Protein AF-A0A2V4EDR3-F1 (afdb_monomer)

Structure (mmCIF, N/CA/C/O backbone):
data_AF-A0A2V4EDR3-F1
#
_entry.id   AF-A0A2V4EDR3-F1
#
loop_
_atom_site.group_PDB
_atom_site.id
_atom_site.type_symbol
_atom_site.label_atom_id
_atom_site.label_alt_id
_atom_site.label_comp_id
_atom_site.label_asym_id
_atom_site.label_entity_id
_atom_site.label_seq_id
_atom_site.pdbx_PDB_ins_code
_atom_site.Cartn_x
_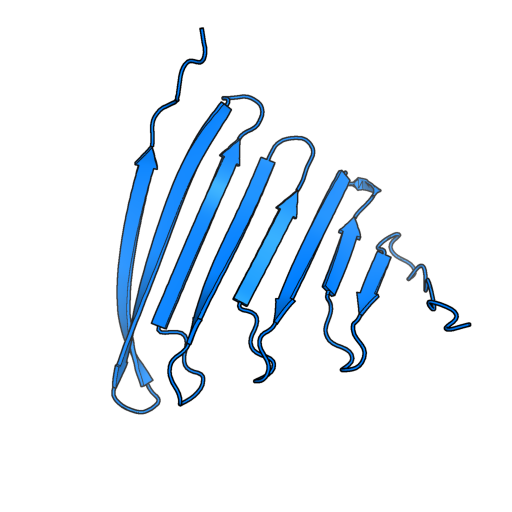atom_site.Cartn_y
_atom_site.Cartn_z
_atom_site.occupancy
_atom_site.B_iso_or_equiv
_atom_site.auth_seq_id
_atom_site.auth_comp_id
_atom_site.auth_asym_id
_atom_site.auth_atom_id
_atom_site.pdbx_PDB_model_num
ATOM 1 N N . MET A 1 1 ? -6.465 -24.403 -18.758 1.00 34.75 1 MET A N 1
ATOM 2 C CA . MET A 1 1 ? -5.733 -23.316 -19.440 1.00 34.75 1 MET A CA 1
ATOM 3 C C . MET A 1 1 ? -6.569 -22.056 -19.310 1.00 34.75 1 MET A C 1
ATOM 5 O O . MET A 1 1 ? -7.481 -21.860 -20.096 1.00 34.75 1 MET A O 1
ATOM 9 N N . THR A 1 2 ? -6.367 -21.270 -18.254 1.00 37.22 2 THR A N 1
ATOM 10 C CA . THR A 1 2 ? -7.000 -19.950 -18.149 1.00 37.22 2 THR A CA 1
ATOM 11 C C . THR A 1 2 ? -6.155 -18.991 -18.961 1.00 37.22 2 THR A C 1
ATOM 13 O O . THR A 1 2 ? -5.068 -18.608 -18.529 1.00 37.22 2 THR A O 1
ATOM 16 N N . ASP A 1 3 ? -6.636 -18.695 -20.160 1.00 41.12 3 ASP A N 1
ATOM 17 C CA . ASP A 1 3 ? -6.108 -17.648 -21.017 1.00 41.12 3 ASP A CA 1
ATOM 18 C C . ASP A 1 3 ? -6.214 -16.330 -20.239 1.00 41.12 3 ASP A C 1
ATOM 20 O O . ASP A 1 3 ? -7.309 -15.812 -19.996 1.00 41.12 3 ASP A O 1
ATOM 24 N N . LYS A 1 4 ? -5.083 -15.862 -19.700 1.00 47.34 4 LYS A N 1
ATOM 25 C CA . LYS A 1 4 ? -5.009 -14.537 -19.097 1.00 47.34 4 LYS A CA 1
ATOM 26 C C . LYS A 1 4 ? -5.229 -13.578 -20.246 1.00 47.34 4 LYS A C 1
ATOM 28 O O . LYS A 1 4 ? -4.368 -13.447 -21.107 1.00 47.34 4 LYS A O 1
ATOM 33 N N . LEU A 1 5 ? -6.397 -12.953 -20.267 1.00 46.28 5 LEU A N 1
ATOM 34 C CA . LEU A 1 5 ? -6.756 -11.951 -21.251 1.00 46.28 5 LEU A CA 1
ATOM 35 C C . LEU A 1 5 ? -5.848 -10.724 -21.041 1.00 46.28 5 LEU A C 1
ATOM 37 O O . LEU A 1 5 ? -6.256 -9.734 -20.437 1.00 46.28 5 LEU A O 1
ATOM 41 N N . GLU A 1 6 ? -4.599 -10.790 -21.505 1.00 50.84 6 GLU A N 1
ATOM 42 C CA . GLU A 1 6 ? -3.708 -9.641 -21.614 1.00 50.84 6 GLU A CA 1
ATOM 43 C C . GLU A 1 6 ? -4.247 -8.760 -22.742 1.00 50.84 6 GLU A C 1
ATOM 45 O O . GLU A 1 6 ? -3.865 -8.839 -23.903 1.00 50.84 6 GLU A O 1
ATOM 50 N N . ARG A 1 7 ? -5.259 -7.981 -22.367 1.00 55.31 7 ARG A N 1
ATOM 51 C CA . ARG A 1 7 ? -5.786 -6.774 -22.993 1.00 55.31 7 ARG A CA 1
ATOM 52 C C . ARG A 1 7 ? -4.791 -5.610 -23.018 1.00 55.31 7 ARG A C 1
ATOM 54 O O . ARG A 1 7 ? -4.911 -4.837 -22.069 1.00 55.31 7 ARG A O 1
ATOM 61 N N . PRO A 1 8 ? -3.859 -5.381 -23.971 1.00 50.53 8 PRO A N 1
ATOM 62 C CA . PRO A 1 8 ? -3.237 -4.064 -24.058 1.00 50.53 8 PRO A CA 1
ATOM 63 C C . PRO A 1 8 ? -4.340 -3.059 -24.405 1.00 50.53 8 PRO A C 1
ATOM 65 O O . PRO A 1 8 ? -4.844 -3.017 -25.528 1.00 50.53 8 PRO A O 1
ATOM 68 N N . LEU A 1 9 ? -4.780 -2.289 -23.412 1.00 57.06 9 LEU A N 1
ATOM 69 C CA . LEU A 1 9 ? -5.671 -1.165 -23.653 1.00 57.06 9 LEU A CA 1
ATOM 70 C C . LEU A 1 9 ? -4.843 -0.046 -24.301 1.00 57.06 9 LEU A C 1
ATOM 72 O O . LEU A 1 9 ? -3.645 0.087 -24.059 1.00 57.06 9 LEU A O 1
ATOM 76 N N . SER A 1 10 ? -5.504 0.736 -25.152 1.00 58.69 10 SER A N 1
ATOM 77 C CA . SER A 1 10 ? -5.002 1.767 -26.081 1.00 58.69 10 SER A CA 1
ATOM 78 C C . SER A 1 10 ? -3.989 2.807 -25.539 1.00 58.69 10 SER A C 1
ATOM 80 O O . SER A 1 10 ? -3.554 3.669 -26.297 1.00 58.69 10 SER A O 1
ATOM 82 N N . ASN A 1 11 ? -3.597 2.760 -24.267 1.00 65.19 11 ASN A N 1
ATOM 83 C CA . ASN A 1 11 ? -2.664 3.678 -23.609 1.00 65.19 11 ASN A CA 1
ATOM 84 C C . ASN A 1 11 ? -1.315 3.034 -23.210 1.00 65.19 11 ASN A C 1
ATOM 86 O O . ASN A 1 11 ? -0.509 3.691 -22.555 1.00 65.19 11 ASN A O 1
ATOM 90 N N . GLY A 1 12 ? -1.066 1.763 -23.560 1.00 83.69 12 GLY A N 1
ATOM 91 C CA . GLY A 1 12 ? 0.172 1.051 -23.211 1.00 83.69 12 GLY A CA 1
ATOM 92 C C . GLY A 1 12 ? 0.251 0.612 -21.745 1.00 83.69 12 GLY A C 1
ATOM 93 O O . GLY A 1 12 ? 1.328 0.273 -21.263 1.00 83.69 12 GLY A O 1
ATOM 94 N N . TYR A 1 13 ? -0.866 0.647 -21.015 1.00 91.06 13 TYR A N 1
ATOM 95 C CA . TYR A 1 13 ? -0.937 0.168 -19.638 1.00 91.06 13 TYR A CA 1
ATOM 96 C C . TYR A 1 13 ? -1.385 -1.296 -19.632 1.00 91.06 13 TYR A C 1
ATOM 98 O O . TYR A 1 13 ? -2.231 -1.700 -20.432 1.00 91.06 13 TYR A O 1
ATOM 106 N N . HIS A 1 14 ? -0.866 -2.074 -18.683 1.00 93.62 14 HIS A N 1
ATOM 107 C CA . HIS A 1 14 ? -1.297 -3.457 -18.457 1.00 93.62 14 HIS A CA 1
ATOM 108 C C . HIS A 1 14 ? -1.976 -3.580 -17.096 1.00 93.62 14 HIS A C 1
ATOM 110 O O . HIS A 1 14 ? -1.522 -2.981 -16.113 1.00 93.62 14 HIS A O 1
ATOM 116 N N . TYR A 1 15 ? -3.057 -4.355 -17.043 1.00 96.06 15 TYR A N 1
ATOM 117 C CA . TYR A 1 15 ? -3.882 -4.537 -15.855 1.00 96.06 15 TYR A CA 1
ATOM 118 C C . TYR A 1 15 ? -4.166 -6.023 -15.647 1.00 96.06 15 TYR A C 1
ATOM 120 O O . TYR A 1 15 ? -4.709 -6.668 -16.540 1.00 96.06 15 TYR A O 1
ATOM 128 N N . ASP A 1 16 ? -3.853 -6.529 -14.457 1.00 96.62 16 ASP A N 1
ATOM 129 C CA . ASP A 1 16 ? -4.238 -7.872 -14.027 1.00 96.62 16 ASP A CA 1
ATOM 130 C C . ASP A 1 16 ? -5.328 -7.777 -12.968 1.00 96.62 16 ASP A C 1
ATOM 132 O O . ASP A 1 16 ? -5.240 -6.963 -12.042 1.00 96.62 16 ASP A O 1
ATOM 136 N N . TYR A 1 17 ? -6.313 -8.663 -13.063 1.00 97.56 17 TYR A N 1
ATOM 137 C CA . TYR A 1 17 ? -7.426 -8.755 -12.127 1.00 97.56 17 TYR A CA 1
ATOM 138 C C . TYR A 1 17 ? -7.479 -10.148 -11.495 1.00 97.56 17 TYR A C 1
ATOM 140 O O . TYR A 1 17 ? -7.058 -11.131 -12.106 1.00 97.56 17 TYR A O 1
ATOM 148 N N . ASP A 1 18 ? -7.985 -10.237 -10.267 1.00 96.62 18 ASP A N 1
ATOM 149 C CA . ASP A 1 18 ? -8.316 -11.522 -9.649 1.00 96.62 18 ASP A CA 1
ATOM 150 C C . ASP A 1 18 ? -9.677 -12.067 -10.124 1.00 96.62 18 ASP A C 1
ATOM 152 O O . ASP A 1 18 ? -10.389 -11.438 -10.908 1.00 96.62 18 ASP A O 1
ATOM 156 N N . GLY A 1 19 ? -10.059 -13.250 -9.629 1.00 95.88 19 GLY A N 1
ATOM 157 C CA . GLY A 1 19 ? -11.328 -13.902 -9.976 1.00 95.88 19 GLY A CA 1
ATOM 158 C C . GLY A 1 19 ? -12.591 -13.144 -9.542 1.00 95.88 19 GLY A C 1
ATOM 159 O O . GLY A 1 19 ? -13.676 -13.482 -10.003 1.00 95.88 19 GLY A O 1
ATOM 160 N N . PHE A 1 20 ? -12.464 -12.114 -8.699 1.00 96.12 20 PHE A N 1
ATOM 161 C CA . PHE A 1 20 ? -13.557 -11.218 -8.312 1.00 96.12 20 PHE A CA 1
ATOM 162 C C . PHE A 1 20 ? -13.568 -9.919 -9.132 1.00 96.12 20 PHE A C 1
ATOM 164 O O . PHE A 1 20 ? -14.336 -9.008 -8.829 1.00 96.12 20 PHE A O 1
ATOM 171 N N . GLY A 1 21 ? -12.707 -9.802 -10.148 1.00 96.00 21 GLY A N 1
ATOM 172 C CA . GLY A 1 21 ? -12.592 -8.605 -10.977 1.00 96.00 21 GLY A CA 1
ATOM 173 C C . GLY A 1 21 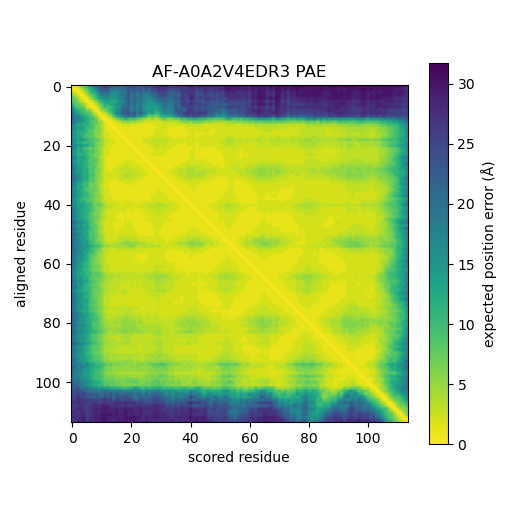? -11.905 -7.429 -10.278 1.00 96.00 21 GLY A C 1
ATOM 174 O O . GLY A 1 21 ? -12.022 -6.295 -10.741 1.00 96.00 21 GLY A O 1
ATOM 175 N N . ARG A 1 22 ? -11.184 -7.656 -9.171 1.00 97.94 22 ARG A N 1
ATOM 176 C CA . ARG A 1 22 ? -10.427 -6.604 -8.473 1.00 97.94 22 ARG A CA 1
ATOM 177 C C . ARG A 1 22 ? -9.036 -6.488 -9.080 1.00 97.94 22 ARG A C 1
ATOM 179 O O . ARG A 1 22 ? -8.391 -7.495 -9.354 1.00 97.94 22 ARG A O 1
ATOM 186 N N . LEU A 1 23 ? -8.569 -5.259 -9.284 1.00 97.88 23 LEU A N 1
ATOM 187 C CA . LEU A 1 23 ? -7.245 -4.979 -9.842 1.00 97.88 23 LEU A CA 1
ATOM 188 C C . LEU A 1 23 ? -6.156 -5.466 -8.881 1.00 97.88 23 LEU A C 1
ATOM 190 O O . LEU A 1 23 ? -6.060 -4.933 -7.787 1.00 9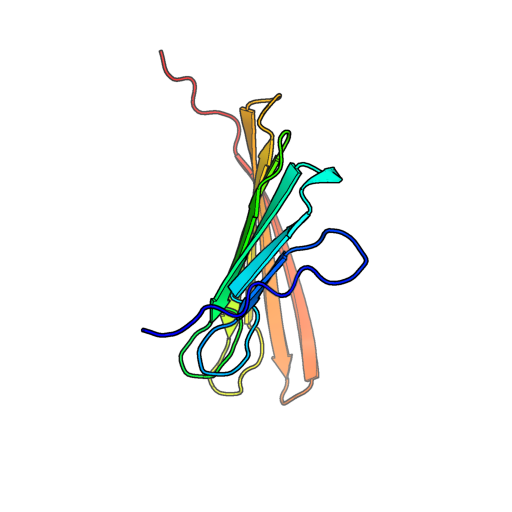7.88 23 LEU A O 1
ATOM 194 N N . ILE A 1 24 ? -5.303 -6.400 -9.295 1.00 98.44 24 ILE A N 1
ATOM 195 C CA . ILE A 1 24 ? -4.183 -6.916 -8.484 1.00 98.44 24 ILE A CA 1
ATOM 196 C C . ILE A 1 24 ? -2.816 -6.441 -8.976 1.00 98.44 24 ILE A C 1
ATOM 198 O O . ILE A 1 24 ? -1.858 -6.430 -8.202 1.00 98.44 24 ILE A O 1
ATOM 202 N N . LYS A 1 25 ? -2.715 -5.997 -10.235 1.00 98.50 25 LYS A N 1
ATOM 203 C CA . LYS A 1 25 ? -1.487 -5.420 -10.788 1.00 98.50 25 LYS A CA 1
ATOM 204 C C . LYS A 1 25 ? -1.796 -4.366 -11.840 1.00 98.50 25 LYS A C 1
ATOM 206 O O . LYS A 1 25 ? -2.645 -4.577 -12.697 1.00 98.50 25 LYS A O 1
ATOM 211 N N . ARG A 1 26 ? -1.068 -3.251 -11.809 1.00 97.19 26 ARG A N 1
ATOM 212 C CA . ARG A 1 26 ? -1.081 -2.226 -12.860 1.00 97.19 26 ARG A CA 1
ATOM 213 C C . ARG A 1 26 ? 0.341 -1.892 -13.273 1.00 97.19 26 ARG A C 1
ATOM 215 O O . ARG A 1 26 ? 1.146 -1.515 -12.425 1.00 97.19 26 ARG A O 1
ATOM 222 N N . GLN A 1 27 ? 0.635 -1.973 -14.563 1.00 96.88 27 GLN A N 1
ATOM 223 C CA . GLN A 1 27 ? 1.939 -1.628 -15.124 1.00 96.88 27 GLN A CA 1
ATOM 224 C C . GLN A 1 27 ? 1.813 -0.422 -16.048 1.00 96.88 27 GLN A C 1
ATOM 226 O O . GLN A 1 27 ? 0.914 -0.366 -16.887 1.00 96.88 27 GLN A O 1
ATOM 231 N N . ARG A 1 28 ? 2.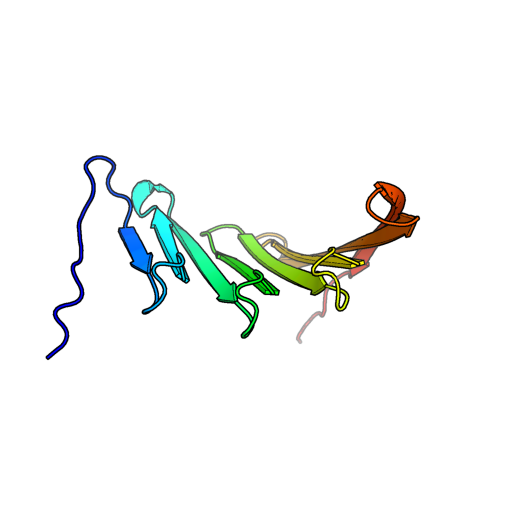745 0.520 -15.896 1.00 95.31 28 ARG A N 1
ATOM 232 C CA . ARG A 1 28 ? 2.974 1.670 -16.775 1.00 95.31 28 ARG A CA 1
ATOM 233 C C . ARG A 1 28 ? 4.401 1.572 -17.329 1.00 95.31 28 ARG A C 1
ATOM 235 O O . ARG A 1 28 ? 5.309 2.169 -16.749 1.00 95.31 28 ARG A O 1
ATOM 242 N N . PRO A 1 29 ? 4.631 0.787 -18.400 1.00 93.19 29 PRO A N 1
ATOM 243 C CA . PRO A 1 29 ? 5.965 0.537 -18.947 1.00 93.19 29 PRO A CA 1
ATOM 244 C C . PRO A 1 29 ? 6.705 1.816 -19.346 1.00 93.19 29 PRO A C 1
ATOM 246 O O . PRO A 1 29 ? 7.876 1.959 -19.017 1.00 93.19 29 PRO A O 1
ATOM 249 N N . ALA A 1 30 ? 6.007 2.782 -19.956 1.00 93.00 30 ALA A N 1
ATOM 250 C CA . ALA A 1 30 ? 6.588 4.070 -20.351 1.00 93.00 30 ALA A CA 1
ATOM 251 C C . ALA A 1 30 ? 7.177 4.865 -19.168 1.00 93.00 30 ALA A C 1
ATOM 253 O O . ALA A 1 30 ? 8.143 5.603 -19.332 1.00 93.00 30 ALA A O 1
ATOM 254 N N . GLU A 1 31 ? 6.623 4.688 -17.967 1.00 94.38 31 GLU A N 1
ATOM 255 C CA . GLU A 1 31 ? 7.070 5.353 -16.738 1.00 94.38 31 GLU A CA 1
ATOM 256 C C . GLU A 1 31 ? 7.959 4.445 -15.870 1.00 94.38 31 GLU A C 1
ATOM 258 O O . GLU A 1 31 ? 8.447 4.875 -14.828 1.00 94.38 31 GLU A O 1
ATOM 263 N N . ASN A 1 32 ? 8.167 3.183 -16.268 1.00 96.06 32 ASN A N 1
ATOM 264 C CA . ASN A 1 32 ? 8.787 2.140 -15.447 1.00 96.06 32 ASN A CA 1
ATOM 265 C C . ASN A 1 32 ? 8.126 1.986 -14.066 1.00 96.06 32 ASN A C 1
ATOM 267 O O . ASN A 1 32 ? 8.812 1.775 -13.066 1.00 96.06 32 ASN A O 1
ATOM 271 N N . ILE A 1 33 ? 6.795 2.102 -13.996 1.00 97.19 33 ILE A N 1
ATOM 272 C CA . ILE A 1 33 ? 6.053 1.949 -12.739 1.00 97.19 33 ILE A CA 1
ATOM 273 C C . ILE A 1 33 ? 5.235 0.665 -12.758 1.00 97.19 33 ILE A C 1
ATOM 275 O O . ILE A 1 33 ? 4.434 0.436 -13.663 1.00 97.19 33 ILE A O 1
ATOM 279 N N . THR A 1 34 ? 5.377 -0.142 -11.710 1.00 98.38 34 THR A N 1
ATOM 280 C CA . THR A 1 34 ? 4.470 -1.257 -11.425 1.00 98.38 34 THR A CA 1
ATOM 281 C C . THR A 1 34 ? 3.820 -1.076 -10.063 1.00 98.38 34 THR A C 1
ATOM 283 O O . THR A 1 34 ? 4.448 -0.625 -9.105 1.00 98.38 34 THR A O 1
ATOM 286 N N . GLN A 1 35 ? 2.537 -1.410 -9.984 1.00 98.62 35 GLN A N 1
ATOM 287 C CA . GLN A 1 35 ? 1.762 -1.397 -8.755 1.00 98.62 35 GLN A CA 1
ATOM 288 C C . GLN A 1 35 ? 1.116 -2.752 -8.531 1.00 98.62 35 GLN A C 1
ATOM 290 O O . GLN A 1 35 ? 0.627 -3.351 -9.487 1.00 98.62 35 GLN A O 1
ATOM 295 N N . TRP A 1 36 ? 1.075 -3.189 -7.278 1.00 98.81 36 TRP A N 1
ATOM 296 C CA . TRP A 1 36 ? 0.399 -4.408 -6.846 1.00 98.81 36 TRP A CA 1
ATOM 297 C C . TRP A 1 36 ? -0.584 -4.087 -5.734 1.00 98.81 36 TRP A C 1
ATOM 299 O O . TRP A 1 36 ? -0.328 -3.198 -4.917 1.00 98.81 36 TRP A O 1
ATOM 309 N N . PHE A 1 37 ? -1.685 -4.825 -5.702 1.00 98.81 37 PHE A N 1
ATOM 310 C CA . PHE A 1 37 ? -2.776 -4.612 -4.764 1.00 98.81 37 PHE A CA 1
ATOM 311 C C . PHE A 1 37 ? -3.202 -5.944 -4.152 1.00 98.81 37 PHE A C 1
ATOM 313 O O . PHE A 1 37 ? -3.422 -6.921 -4.869 1.00 98.81 37 PHE A O 1
ATOM 320 N N . SER A 1 38 ? -3.341 -5.961 -2.830 1.00 98.75 38 SER A N 1
ATOM 321 C CA . SER A 1 38 ? -3.775 -7.127 -2.063 1.00 98.75 38 SER A CA 1
ATOM 322 C C . SER A 1 38 ? -5.042 -6.796 -1.294 1.00 98.75 38 SER A C 1
ATOM 324 O O . SER A 1 38 ? -5.151 -5.724 -0.69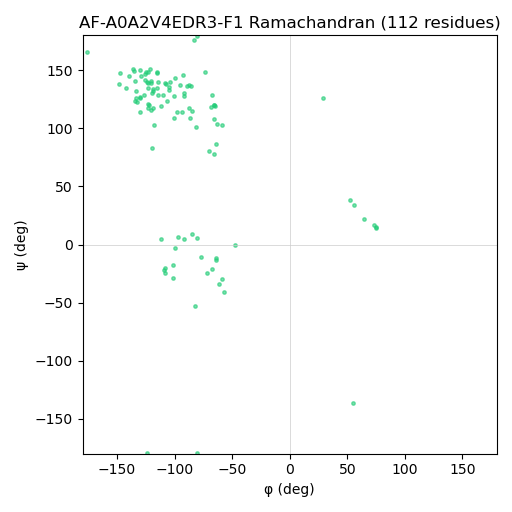5 1.00 98.75 38 SER A O 1
ATOM 326 N N . TYR A 1 39 ? -5.979 -7.739 -1.269 1.00 98.75 39 TYR A N 1
ATOM 327 C CA . TYR A 1 39 ? -7.286 -7.576 -0.643 1.00 98.75 39 TYR A CA 1
ATOM 328 C C . TYR A 1 39 ? -7.521 -8.661 0.404 1.00 98.75 39 TYR A C 1
ATOM 330 O O . TYR A 1 39 ? -7.050 -9.787 0.243 1.00 98.75 39 TYR A O 1
ATOM 338 N N . ASN A 1 40 ? -8.275 -8.341 1.454 1.00 98.12 40 ASN A N 1
ATOM 339 C CA . ASN A 1 40 ? -8.784 -9.351 2.379 1.00 98.12 40 ASN A CA 1
ATOM 340 C C . ASN A 1 40 ? -10.038 -10.057 1.813 1.00 98.12 40 ASN A C 1
ATOM 342 O O . ASN A 1 40 ? -10.492 -9.791 0.691 1.00 98.12 40 ASN A O 1
ATOM 346 N N . HIS A 1 41 ? -10.590 -10.985 2.597 1.00 97.12 41 HIS A N 1
ATOM 347 C CA . HIS A 1 41 ? -11.784 -11.759 2.244 1.00 97.12 41 HIS A CA 1
ATOM 348 C C . HIS A 1 41 ? -13.064 -10.906 2.186 1.00 97.12 41 HIS A C 1
ATOM 350 O O . HIS A 1 41 ? -13.996 -11.272 1.484 1.00 97.12 41 HIS A O 1
ATOM 356 N N . GLU A 1 42 ? -13.084 -9.741 2.838 1.00 98.12 42 GLU A N 1
ATOM 357 C CA . GLU A 1 42 ? -14.168 -8.747 2.755 1.00 98.12 42 GLU A CA 1
ATOM 358 C C . GLU A 1 42 ? -14.019 -7.798 1.554 1.00 98.12 42 GLU A C 1
ATOM 360 O O . GLU A 1 42 ? -14.730 -6.804 1.433 1.00 98.12 42 GLU A O 1
ATOM 365 N N . HIS A 1 43 ? -13.086 -8.081 0.643 1.00 97.62 43 HIS A N 1
ATOM 366 C CA . HIS A 1 43 ? -12.796 -7.258 -0.531 1.00 97.62 43 HIS A CA 1
ATOM 367 C C . HIS A 1 43 ? -12.259 -5.854 -0.242 1.00 97.62 43 HIS A C 1
ATOM 369 O O . HIS A 1 43 ? -12.261 -4.990 -1.119 1.00 97.62 43 HIS A O 1
ATOM 375 N N . GLN A 1 44 ? -11.687 -5.650 0.940 1.00 98.62 44 GLN A N 1
ATOM 376 C CA . GLN A 1 44 ? -11.027 -4.406 1.313 1.00 98.62 44 GLN A CA 1
ATOM 377 C C . GLN A 1 44 ? -9.547 -4.457 0.925 1.00 98.62 44 GLN A C 1
ATOM 379 O O . GLN A 1 44 ? -8.867 -5.460 1.142 1.00 98.62 44 GLN A O 1
ATOM 384 N N . LEU A 1 45 ? -9.036 -3.362 0.357 1.00 98.75 45 LEU A N 1
ATOM 385 C CA . LEU A 1 45 ? -7.621 -3.215 0.010 1.00 98.75 45 LEU A CA 1
ATOM 386 C C . LEU A 1 45 ? -6.782 -3.129 1.290 1.00 98.75 45 LEU A C 1
ATOM 388 O O . LEU A 1 45 ? -6.943 -2.168 2.042 1.00 98.75 45 LEU A O 1
ATOM 392 N N . ILE A 1 46 ? -5.871 -4.077 1.501 1.00 98.75 46 ILE A N 1
ATOM 393 C CA . ILE A 1 46 ? -5.012 -4.162 2.694 1.00 98.75 46 ILE A CA 1
ATOM 394 C C . ILE A 1 46 ? -3.547 -3.814 2.419 1.00 98.75 46 ILE A C 1
ATOM 396 O O . ILE A 1 46 ? -2.863 -3.360 3.331 1.00 98.75 46 ILE A O 1
ATOM 400 N N . GLU A 1 47 ? -3.069 -3.964 1.181 1.00 98.81 47 GLU A N 1
ATOM 401 C CA . GLU A 1 47 ? -1.730 -3.523 0.771 1.00 98.81 47 GLU A CA 1
ATOM 402 C C . GLU A 1 47 ? -1.769 -2.960 -0.653 1.00 98.81 47 GLU A C 1
ATOM 404 O O . GLU A 1 47 ? -2.344 -3.568 -1.555 1.00 98.81 47 GLU A O 1
ATOM 409 N N . ALA A 1 48 ? -1.129 -1.811 -0.856 1.00 98.81 48 ALA A N 1
ATOM 410 C CA . ALA A 1 48 ? -0.790 -1.268 -2.160 1.00 98.81 48 ALA A CA 1
ATOM 411 C C . ALA A 1 48 ? 0.723 -1.052 -2.224 1.00 98.81 48 ALA A C 1
ATOM 413 O O . ALA A 1 48 ? 1.279 -0.249 -1.474 1.00 98.81 48 ALA A O 1
ATOM 414 N N . ARG A 1 49 ? 1.390 -1.757 -3.133 1.00 98.75 49 ARG A N 1
ATOM 415 C CA . ARG A 1 49 ? 2.826 -1.622 -3.384 1.00 98.75 49 ARG A CA 1
ATOM 416 C C . ARG A 1 49 ? 3.045 -0.863 -4.676 1.00 98.75 49 ARG A C 1
ATOM 418 O O . ARG A 1 49 ? 2.405 -1.173 -5.676 1.00 98.75 49 ARG A O 1
ATOM 425 N N . VAL A 1 50 ? 3.972 0.084 -4.674 1.00 98.56 50 VAL A N 1
ATOM 426 C CA . VAL A 1 50 ? 4.425 0.799 -5.869 1.00 98.56 50 VAL A CA 1
ATOM 427 C C . VAL A 1 50 ? 5.926 0.623 -5.999 1.00 98.56 50 VAL A C 1
ATOM 429 O O . VAL A 1 50 ? 6.668 0.783 -5.032 1.00 98.56 50 VAL A O 1
ATOM 432 N N . GLU A 1 51 ? 6.379 0.317 -7.204 1.00 98.31 51 GLU A N 1
ATOM 433 C CA . GLU A 1 51 ? 7.791 0.282 -7.548 1.00 98.31 51 GLU A CA 1
ATOM 434 C C . GLU A 1 51 ? 8.027 1.080 -8.825 1.00 98.31 51 GLU A C 1
ATOM 436 O O . GLU A 1 51 ? 7.363 0.854 -9.837 1.00 98.31 51 GLU A O 1
ATOM 441 N N . SER A 1 52 ? 8.971 2.015 -8.751 1.00 97.44 52 SER A N 1
ATOM 442 C CA . SER A 1 52 ? 9.551 2.718 -9.888 1.00 97.44 52 SER A CA 1
ATOM 443 C C . SER A 1 52 ? 11.072 2.555 -9.900 1.00 97.44 52 SER A C 1
ATOM 445 O O . SER A 1 52 ? 11.660 1.902 -9.026 1.00 97.44 52 SER A O 1
ATOM 447 N N . LEU A 1 53 ? 11.732 3.168 -10.883 1.00 96.19 53 LEU A N 1
ATOM 448 C CA . LEU A 1 53 ? 13.193 3.241 -10.933 1.00 96.19 53 LEU A CA 1
ATOM 449 C C . LEU A 1 53 ? 13.790 3.983 -9.729 1.00 96.19 53 LEU A C 1
ATOM 451 O O . LEU A 1 53 ? 14.858 3.611 -9.261 1.00 96.19 53 LEU A O 1
ATOM 455 N N . GLN A 1 54 ? 13.099 5.003 -9.217 1.00 95.44 54 GLN A N 1
ATOM 456 C CA . GLN A 1 54 ? 13.616 5.894 -8.172 1.00 95.44 54 GLN A CA 1
ATOM 457 C C . GLN A 1 54 ? 13.074 5.570 -6.778 1.00 95.44 54 GLN A C 1
ATOM 459 O O . GLN A 1 54 ? 13.752 5.803 -5.782 1.00 95.44 54 GLN A O 1
ATOM 464 N N . HIS A 1 55 ? 11.862 5.019 -6.690 1.00 95.56 55 HIS A N 1
ATOM 465 C CA . HIS A 1 55 ? 11.171 4.863 -5.415 1.00 95.56 55 HIS A CA 1
ATOM 466 C C . HIS A 1 55 ? 10.517 3.490 -5.293 1.00 95.56 55 HIS A C 1
ATOM 468 O O . HIS A 1 55 ? 10.071 2.889 -6.273 1.00 95.56 55 HIS A O 1
ATOM 474 N N . ARG A 1 56 ? 10.402 3.014 -4.058 1.00 97.88 56 ARG A N 1
ATOM 475 C CA . ARG A 1 56 ? 9.470 1.954 -3.673 1.00 97.88 56 ARG A CA 1
ATOM 476 C C . ARG A 1 56 ? 8.574 2.489 -2.565 1.00 97.88 56 ARG A C 1
ATOM 478 O O . ARG A 1 56 ? 9.060 3.162 -1.662 1.00 97.88 56 ARG A O 1
ATOM 485 N N . SER A 1 57 ? 7.287 2.174 -2.604 1.00 98.00 57 SER A N 1
ATOM 486 C CA . SER A 1 57 ? 6.410 2.391 -1.458 1.00 98.00 57 SER A CA 1
ATOM 487 C C . SER A 1 57 ? 5.502 1.204 -1.192 1.00 98.00 57 SER A C 1
ATOM 489 O O . SER A 1 57 ? 5.121 0.471 -2.108 1.00 98.00 57 SER A O 1
ATOM 491 N N . ILE A 1 58 ? 5.168 1.009 0.079 1.00 98.62 58 ILE A N 1
ATOM 492 C CA . ILE A 1 58 ? 4.187 0.027 0.530 1.00 98.62 58 ILE A CA 1
ATOM 493 C C . ILE A 1 58 ? 3.221 0.748 1.456 1.00 98.62 58 ILE A C 1
ATOM 495 O O . ILE A 1 58 ? 3.605 1.193 2.534 1.00 98.62 58 ILE A O 1
ATOM 499 N N . THR A 1 59 ? 1.966 0.867 1.034 1.00 98.69 59 THR A N 1
ATOM 500 C CA . THR A 1 59 ? 0.877 1.355 1.876 1.00 98.69 59 THR A CA 1
ATOM 501 C C . THR A 1 59 ? 0.067 0.176 2.384 1.00 98.69 59 THR A C 1
ATOM 503 O O . THR A 1 59 ? -0.403 -0.625 1.581 1.00 98.69 59 THR A O 1
ATOM 506 N N . ARG A 1 60 ? -0.149 0.093 3.695 1.00 98.75 60 ARG A N 1
ATOM 507 C CA . ARG A 1 60 ? -1.030 -0.888 4.331 1.00 98.75 60 ARG A CA 1
ATOM 508 C C . ARG A 1 60 ? -2.213 -0.206 4.990 1.00 98.75 60 ARG A C 1
ATOM 510 O O . ARG A 1 60 ? -2.100 0.929 5.452 1.00 98.75 60 ARG A O 1
ATOM 517 N N . TYR A 1 61 ? -3.337 -0.908 5.015 1.00 98.62 61 TYR A N 1
ATOM 518 C CA . TYR A 1 61 ? -4.588 -0.425 5.581 1.00 98.62 61 TYR A CA 1
ATOM 519 C C . TYR A 1 61 ? -5.158 -1.440 6.562 1.00 98.62 61 TYR A C 1
ATOM 521 O O . TYR A 1 61 ? -5.068 -2.646 6.334 1.00 98.62 61 TYR A O 1
ATOM 529 N N . GLN A 1 62 ? -5.797 -0.938 7.612 1.00 98.56 62 GLN A N 1
ATOM 530 C CA . GLN A 1 62 ? -6.576 -1.745 8.545 1.00 98.56 62 GLN A CA 1
ATOM 531 C C . GLN A 1 62 ? -7.991 -1.193 8.643 1.00 98.56 62 GLN A C 1
ATOM 533 O O . GLN A 1 62 ? -8.204 0.019 8.521 1.00 98.56 62 GLN A O 1
ATOM 538 N N . TYR A 1 63 ? -8.940 -2.090 8.879 1.00 98.56 63 TYR A N 1
ATOM 539 C CA . TYR A 1 63 ? -10.362 -1.791 8.939 1.00 98.56 63 TYR A CA 1
ATOM 540 C C . TYR A 1 63 ? -10.955 -2.381 10.215 1.00 98.56 63 TYR A C 1
ATOM 542 O O . TYR A 1 63 ? -10.459 -3.386 10.725 1.00 98.56 63 TYR A O 1
ATOM 550 N N . ASP A 1 64 ? -11.996 -1.742 10.735 1.00 97.31 64 ASP A N 1
ATOM 551 C CA . ASP A 1 64 ? -12.849 -2.340 11.757 1.00 97.31 64 ASP A CA 1
ATOM 552 C C . ASP A 1 64 ? -13.928 -3.244 11.137 1.00 97.31 64 ASP A C 1
ATOM 554 O O . ASP A 1 64 ? -14.077 -3.320 9.919 1.00 97.31 64 ASP A O 1
ATOM 558 N N . ALA A 1 65 ? -14.716 -3.908 11.987 1.00 96.50 65 ALA A N 1
ATOM 559 C CA . ALA A 1 65 ? -15.771 -4.835 11.569 1.00 96.50 65 ALA A CA 1
ATOM 560 C C . ALA A 1 65 ? -16.928 -4.186 10.779 1.00 96.50 65 ALA A C 1
ATOM 562 O O . ALA A 1 65 ? -17.742 -4.896 10.198 1.00 96.50 65 ALA A O 1
ATOM 563 N N . LEU A 1 66 ? -17.034 -2.851 10.760 1.00 96.56 66 LEU A N 1
ATOM 564 C CA . LEU A 1 66 ? -17.999 -2.128 9.922 1.00 96.56 66 LEU A CA 1
ATOM 565 C C . LEU A 1 66 ? -17.397 -1.739 8.561 1.00 96.56 66 LEU A C 1
ATOM 567 O O . LEU A 1 66 ? -18.030 -1.025 7.785 1.00 96.56 66 LEU A O 1
ATOM 571 N N . GLY A 1 67 ? -16.165 -2.170 8.278 1.00 97.38 67 GLY A N 1
ATOM 572 C CA . GLY A 1 67 ? -15.433 -1.865 7.055 1.00 97.38 67 GLY A CA 1
ATOM 573 C C . GLY A 1 67 ? -14.882 -0.444 6.996 1.00 97.38 67 GLY A C 1
ATOM 574 O O . GLY A 1 67 ? -14.491 0.030 5.925 1.00 97.38 67 GLY A O 1
ATOM 575 N N . ARG A 1 68 ? -14.832 0.267 8.127 1.00 98.06 68 ARG A N 1
ATOM 576 C CA . ARG A 1 68 ? -14.261 1.615 8.188 1.00 98.06 68 ARG A CA 1
ATOM 577 C C . ARG A 1 68 ? -12.764 1.502 8.409 1.00 98.06 68 ARG A C 1
ATOM 579 O O . ARG A 1 68 ? -12.303 0.726 9.240 1.00 98.06 68 ARG A O 1
ATOM 586 N N . ARG A 1 69 ? -11.983 2.294 7.677 1.00 97.88 69 ARG A N 1
ATOM 587 C CA . ARG A 1 69 ? -10.528 2.320 7.845 1.00 97.88 69 ARG A CA 1
ATOM 588 C C . ARG A 1 69 ? -10.175 2.901 9.211 1.00 97.88 69 ARG A C 1
ATOM 590 O O . ARG A 1 69 ? -10.626 4.000 9.512 1.00 97.88 69 ARG A O 1
ATOM 597 N N . ILE A 1 70 ? -9.343 2.207 9.979 1.00 98.00 70 ILE A N 1
ATOM 598 C CA . ILE A 1 70 ? -8.848 2.656 11.292 1.00 98.00 70 ILE A CA 1
ATOM 599 C C . ILE A 1 70 ? -7.365 3.024 11.267 1.00 98.00 70 ILE A C 1
ATOM 601 O O . ILE A 1 70 ? -6.930 3.826 12.082 1.00 98.00 70 ILE A O 1
ATOM 605 N N . ASN A 1 71 ? -6.606 2.513 10.294 1.00 98.19 71 ASN A N 1
ATOM 606 C CA . ASN A 1 71 ? -5.192 2.834 10.131 1.00 98.19 71 ASN A CA 1
ATOM 607 C C . ASN A 1 71 ? -4.781 2.834 8.651 1.00 98.19 71 ASN A C 1
ATOM 609 O O . ASN A 1 71 ? -5.310 2.078 7.824 1.00 98.19 71 ASN A O 1
ATOM 613 N N . LYS A 1 72 ? -3.820 3.697 8.324 1.00 97.88 72 LYS A N 1
ATOM 614 C CA . LYS A 1 72 ? -3.043 3.685 7.085 1.00 97.88 72 LYS A CA 1
ATOM 615 C C . LYS A 1 72 ? -1.576 3.893 7.437 1.00 97.88 72 LYS A C 1
ATOM 617 O O . LYS A 1 72 ? -1.236 4.941 7.967 1.00 97.88 72 LYS A O 1
ATOM 622 N N . THR A 1 73 ? -0.694 2.986 7.039 1.00 98.00 73 THR A N 1
ATOM 623 C CA . THR A 1 73 ? 0.761 3.184 7.136 1.00 98.00 73 THR A CA 1
ATOM 624 C C . THR A 1 73 ? 1.371 3.133 5.751 1.00 98.00 73 THR A C 1
ATOM 626 O O . THR A 1 73 ? 1.032 2.252 4.972 1.00 98.00 73 THR A O 1
ATOM 629 N N . THR A 1 74 ? 2.250 4.072 5.414 1.00 97.56 74 THR A N 1
ATOM 630 C CA . THR A 1 74 ? 3.023 4.045 4.172 1.00 97.56 74 THR A CA 1
ATOM 631 C C . THR A 1 74 ? 4.503 4.098 4.478 1.00 97.56 74 THR A C 1
ATOM 633 O O . THR A 1 74 ? 4.973 5.057 5.080 1.00 97.56 74 THR A O 1
ATOM 636 N N . GLU A 1 75 ? 5.216 3.074 4.034 1.00 96.88 75 GLU A N 1
ATOM 637 C CA . GLU A 1 75 ? 6.670 3.042 3.977 1.00 96.88 75 GLU A CA 1
ATOM 638 C C . GLU A 1 75 ? 7.104 3.531 2.597 1.00 96.88 75 GLU A C 1
ATOM 640 O O . GLU A 1 75 ? 6.601 3.055 1.577 1.00 96.88 75 GLU A O 1
ATOM 645 N N . HIS A 1 76 ? 8.042 4.467 2.560 1.00 96.50 76 HIS A N 1
ATOM 646 C CA . HIS A 1 76 ? 8.682 4.964 1.352 1.00 96.50 76 HIS A CA 1
AT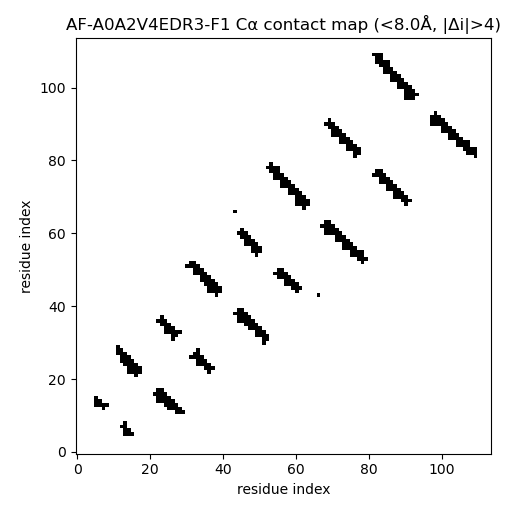OM 647 C C . HIS A 1 76 ? 10.175 4.688 1.428 1.00 96.50 76 HIS A C 1
ATOM 649 O O . HIS A 1 76 ? 10.817 5.013 2.424 1.00 96.50 76 HIS A O 1
ATOM 655 N N . TYR A 1 77 ? 10.719 4.140 0.351 1.00 96.56 77 TYR A N 1
ATOM 656 C CA . TYR A 1 77 ? 12.142 3.963 0.142 1.00 96.56 77 TYR A CA 1
ATOM 657 C C . TYR A 1 77 ? 12.566 4.739 -1.100 1.00 96.56 77 TYR A C 1
ATOM 659 O O . TYR A 1 77 ? 12.101 4.458 -2.210 1.00 96.56 77 TYR A O 1
ATOM 667 N N . ASP A 1 78 ? 13.442 5.716 -0.901 1.00 95.25 78 ASP A N 1
ATOM 668 C CA . ASP A 1 78 ? 14.139 6.409 -1.977 1.00 95.25 78 ASP A CA 1
ATOM 669 C C . ASP A 1 78 ? 15.412 5.625 -2.303 1.00 95.25 78 ASP A C 1
ATOM 671 O O . ASP A 1 78 ? 16.293 5.461 -1.456 1.00 95.25 78 ASP A O 1
ATOM 675 N N . LYS A 1 79 ? 15.493 5.114 -3.534 1.00 93.88 79 LYS A N 1
ATOM 676 C CA . LYS A 1 79 ? 16.583 4.237 -3.976 1.00 93.88 79 LYS A CA 1
ATOM 677 C C . LYS A 1 79 ? 17.903 4.996 -4.163 1.00 93.88 79 LYS A C 1
ATOM 679 O O . LYS A 1 79 ? 18.957 4.379 -4.065 1.00 93.88 79 LYS A O 1
ATOM 684 N N . TYR A 1 80 ? 17.864 6.308 -4.409 1.00 91.69 80 TYR A N 1
ATOM 685 C CA . TYR A 1 80 ? 19.064 7.127 -4.596 1.00 91.69 80 TYR A CA 1
ATOM 686 C C . TYR A 1 80 ? 19.676 7.551 -3.269 1.00 91.69 80 TYR A C 1
ATOM 688 O O . TYR A 1 80 ? 20.864 7.341 -3.035 1.00 91.69 80 TYR A O 1
ATOM 696 N N . SER A 1 81 ? 18.867 8.144 -2.390 1.00 93.38 81 SER A N 1
ATOM 697 C CA . SER A 1 81 ? 19.333 8.554 -1.063 1.00 93.38 81 SER A CA 1
ATOM 698 C C . SER A 1 81 ? 19.448 7.378 -0.095 1.00 93.38 81 SER A C 1
ATOM 700 O O . SER A 1 81 ? 20.026 7.531 0.979 1.00 93.38 81 SER A O 1
ATOM 702 N N . GLN A 1 82 ? 18.914 6.212 -0.477 1.00 93.00 82 GLN A N 1
ATOM 703 C CA . GLN A 1 82 ? 18.848 4.999 0.337 1.00 93.00 82 GLN A CA 1
ATOM 704 C C . GLN A 1 82 ? 18.143 5.244 1.679 1.00 93.00 82 GLN A C 1
ATOM 706 O O . GLN A 1 82 ? 18.491 4.661 2.707 1.00 93.00 82 GLN A O 1
ATOM 711 N N . ARG A 1 83 ? 17.146 6.134 1.680 1.00 91.62 83 ARG A N 1
ATOM 712 C CA . ARG A 1 83 ? 16.417 6.537 2.886 1.00 91.62 83 ARG A CA 1
ATOM 713 C C . ARG A 1 83 ? 15.050 5.892 2.955 1.00 91.62 83 ARG A C 1
ATOM 715 O O . ARG A 1 83 ? 14.322 5.842 1.965 1.00 91.62 83 ARG A O 1
ATOM 722 N N . TYR A 1 84 ? 14.695 5.485 4.168 1.00 92.00 84 TYR A N 1
ATOM 723 C CA . TYR A 1 84 ? 13.348 5.068 4.513 1.00 92.00 84 TYR A CA 1
ATOM 724 C C . TYR A 1 84 ? 12.609 6.207 5.213 1.00 92.00 84 TYR A C 1
ATOM 726 O O . TYR A 1 84 ? 13.174 6.956 6.011 1.00 92.00 84 TYR A O 1
ATOM 734 N N . SER A 1 85 ? 11.322 6.336 4.932 1.00 93.00 85 SER A N 1
ATOM 735 C CA . SER A 1 85 ? 10.419 7.160 5.729 1.00 93.00 85 SER A CA 1
ATOM 736 C C . SER A 1 85 ? 9.093 6.445 5.880 1.00 93.00 85 SER A C 1
ATOM 738 O O . SER A 1 85 ? 8.650 5.751 4.964 1.00 93.00 85 SER A O 1
ATOM 740 N N . THR A 1 86 ? 8.472 6.615 7.039 1.00 94.75 86 THR A N 1
ATOM 741 C CA . THR A 1 86 ? 7.197 5.984 7.343 1.00 94.75 86 THR A CA 1
ATOM 742 C C . THR A 1 86 ? 6.214 7.044 7.797 1.00 94.75 86 THR A C 1
ATOM 744 O O . THR A 1 86 ? 6.492 7.837 8.695 1.00 94.75 86 THR A O 1
ATOM 747 N N . THR A 1 87 ? 5.040 7.055 7.181 1.00 95.75 87 THR A N 1
ATOM 748 C CA . THR A 1 87 ? 3.926 7.913 7.587 1.00 95.75 87 THR A CA 1
ATOM 749 C C . THR A 1 87 ? 2.743 7.046 7.976 1.00 95.75 87 THR A C 1
ATOM 751 O O . THR A 1 87 ? 2.356 6.163 7.211 1.00 95.75 87 THR A O 1
ATOM 754 N N . GLY A 1 88 ? 2.159 7.303 9.136 1.00 96.06 88 GLY A N 1
ATOM 755 C CA . GLY A 1 88 ? 0.947 6.674 9.632 1.00 96.06 88 GLY A CA 1
ATOM 756 C C . GLY A 1 88 ? -0.183 7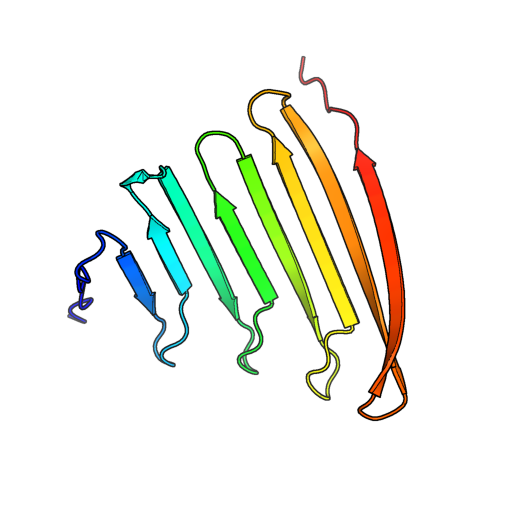.689 9.777 1.00 96.06 88 GLY A C 1
ATOM 757 O O . GLY A 1 88 ? 0.063 8.846 10.110 1.00 96.06 88 GLY A O 1
ATOM 758 N N . THR A 1 89 ? -1.413 7.244 9.563 1.00 97.00 89 THR A N 1
ATOM 759 C CA . THR A 1 89 ? -2.621 7.970 9.951 1.00 97.00 89 THR A CA 1
ATOM 760 C C . THR A 1 89 ? -3.557 6.997 10.650 1.00 97.00 89 THR A C 1
ATOM 762 O O . THR A 1 89 ? -3.951 5.994 10.047 1.00 97.00 89 THR A O 1
ATOM 765 N N . ASP A 1 90 ? -3.926 7.308 11.887 1.00 97.81 90 ASP A N 1
ATOM 766 C CA . ASP A 1 90 ? -4.989 6.620 12.616 1.00 97.81 90 ASP A CA 1
ATOM 767 C C . ASP A 1 90 ? -6.299 7.390 12.466 1.00 97.81 90 ASP A C 1
ATOM 769 O O . ASP A 1 90 ? -6.324 8.619 12.547 1.00 97.81 90 ASP A O 1
ATOM 773 N N . PHE A 1 91 ? -7.393 6.668 12.244 1.00 97.50 91 PHE A N 1
ATOM 774 C CA . PHE A 1 91 ? -8.714 7.237 11.988 1.00 97.50 91 PHE A CA 1
ATOM 775 C C . PHE A 1 91 ? -9.667 6.886 13.127 1.00 97.50 91 PHE A C 1
ATOM 777 O O . PHE A 1 91 ? -9.834 5.719 13.482 1.00 97.50 91 PHE A O 1
ATOM 784 N N . SER A 1 92 ? -10.330 7.901 13.674 1.00 97.75 92 SER A N 1
ATOM 785 C CA . SER A 1 92 ? -11.338 7.756 14.726 1.00 97.75 92 SER A CA 1
ATOM 786 C C . SER A 1 92 ? -12.734 8.010 14.172 1.00 97.75 92 SER A C 1
ATOM 788 O O . SER A 1 92 ? -12.945 8.956 13.412 1.00 97.75 92 SER A O 1
ATOM 790 N N . TRP A 1 93 ? -13.700 7.186 14.577 1.00 97.75 93 TRP A N 1
ATOM 791 C CA . TRP A 1 93 ? -15.072 7.225 14.071 1.00 97.75 93 TRP A CA 1
ATOM 792 C C . TRP A 1 93 ? -16.092 7.393 15.197 1.00 97.75 93 TRP A C 1
ATOM 794 O O . TRP A 1 93 ? -16.009 6.726 16.226 1.00 97.75 93 TRP A O 1
ATOM 804 N N .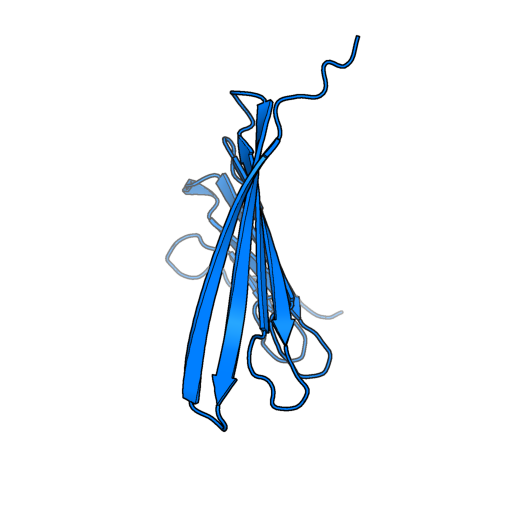 GLN A 1 94 ? -17.119 8.207 14.950 1.00 96.88 94 GLN A N 1
ATOM 805 C CA . GLN A 1 94 ? -18.315 8.324 15.781 1.00 96.88 94 GLN A CA 1
ATOM 806 C C . GLN A 1 94 ? -19.534 7.899 14.955 1.00 96.88 94 GLN A C 1
ATOM 808 O O . GLN A 1 94 ? -20.003 8.627 14.077 1.00 96.88 94 GLN A O 1
ATOM 813 N N . GLY A 1 95 ? -20.025 6.679 15.194 1.00 94.88 95 GLY A N 1
ATOM 814 C CA . GLY A 1 95 ? -20.978 6.049 14.276 1.00 94.88 95 GLY A CA 1
ATOM 815 C C . GLY A 1 95 ? -20.401 5.999 12.856 1.00 94.88 95 GLY A C 1
ATOM 816 O O . GLY A 1 95 ? -19.220 5.733 12.672 1.00 94.88 95 GLY A O 1
ATOM 817 N N . MET A 1 96 ? -21.187 6.313 11.830 1.00 94.94 96 MET A N 1
ATOM 818 C CA . MET A 1 96 ? -20.700 6.283 10.439 1.00 94.94 96 MET A CA 1
ATOM 819 C C . MET A 1 96 ? -19.901 7.530 10.018 1.00 94.94 96 MET A C 1
ATOM 821 O O . MET A 1 96 ? -19.541 7.662 8.851 1.00 94.94 96 MET A O 1
ATOM 825 N N . ARG A 1 97 ? -19.621 8.457 10.943 1.00 96.62 97 ARG A N 1
ATOM 826 C CA . ARG A 1 97 ? -18.922 9.713 10.656 1.00 96.62 97 ARG A CA 1
ATOM 827 C C . ARG A 1 97 ? -17.481 9.662 11.159 1.00 96.62 97 ARG A C 1
ATOM 829 O O . ARG A 1 97 ? -17.241 9.298 12.309 1.00 96.62 97 ARG A O 1
ATOM 836 N N . LEU A 1 98 ? -16.533 10.075 10.318 1.00 96.62 98 LEU A N 1
ATOM 837 C CA . LEU A 1 98 ? -15.146 10.276 10.733 1.00 96.62 98 LEU A CA 1
ATOM 838 C C . LEU A 1 98 ? -15.105 11.434 11.739 1.00 96.62 98 LEU A C 1
ATOM 840 O O . LEU A 1 98 ? -15.541 12.543 11.424 1.00 96.62 98 LEU A O 1
ATOM 844 N N . SER A 1 99 ? -14.631 11.162 12.951 1.00 97.25 99 SER A N 1
ATOM 845 C CA . SER A 1 99 ? -14.558 12.138 14.041 1.00 97.25 99 SER A CA 1
ATOM 846 C C . SER A 1 99 ? -13.156 12.711 14.231 1.00 97.25 99 SER A C 1
ATOM 848 O O . SER A 1 99 ? -13.023 13.761 14.850 1.00 97.25 99 SER A O 1
ATOM 850 N N . GLY A 1 100 ? -12.118 12.062 13.694 1.00 95.38 100 GLY A N 1
ATOM 851 C CA . GLY A 1 100 ? -10.758 12.591 13.729 1.00 95.38 100 GLY A CA 1
ATOM 852 C C . GLY A 1 100 ? -9.741 11.744 12.974 1.00 95.38 100 GLY A C 1
ATOM 853 O O . GLY A 1 100 ? -9.990 10.580 12.653 1.00 95.38 100 GLY A O 1
ATOM 854 N N . GLU A 1 101 ? -8.582 12.346 12.733 1.00 96.00 101 GLU A N 1
ATOM 855 C CA . GLU A 1 101 ? -7.386 11.686 12.223 1.00 96.00 101 GLU A CA 1
ATOM 856 C C . GLU A 1 101 ? -6.163 12.125 13.036 1.00 96.00 101 GLU A C 1
ATOM 858 O O . GLU A 1 101 ? -6.048 13.290 13.421 1.00 96.00 101 GLU A O 1
ATOM 863 N N . ALA A 1 102 ? -5.258 11.191 13.312 1.00 94.56 102 ALA A N 1
ATOM 864 C CA . ALA A 1 102 ? -3.988 11.457 13.973 1.00 94.56 102 ALA A CA 1
ATOM 865 C C . ALA A 1 102 ? -2.851 11.023 13.049 1.00 94.56 102 ALA A C 1
ATOM 867 O O . ALA A 1 102 ? -2.715 9.844 12.724 1.00 94.56 102 ALA A O 1
ATOM 868 N N . ASN A 1 103 ? -2.047 11.987 12.603 1.00 91.69 103 ASN A N 1
ATOM 869 C CA . ASN A 1 103 ? -0.925 11.738 11.706 1.00 91.69 103 ASN A CA 1
ATOM 870 C C . ASN A 1 103 ? 0.355 11.508 12.515 1.00 91.69 103 ASN A C 1
ATOM 872 O O . ASN A 1 103 ? 0.743 12.345 13.327 1.00 91.69 103 ASN A O 1
ATOM 876 N N . ALA A 1 104 ? 1.039 10.403 12.243 1.00 76.94 104 ALA A N 1
ATOM 877 C CA . ALA A 1 104 ? 2.373 10.117 12.744 1.00 76.94 104 ALA A CA 1
ATOM 878 C C . ALA A 1 104 ? 3.356 10.147 11.569 1.00 76.94 104 ALA A C 1
ATOM 880 O O . ALA A 1 104 ? 3.234 9.370 10.625 1.00 76.94 104 ALA A O 1
ATOM 881 N N . GLN A 1 105 ? 4.347 11.033 11.609 1.00 68.88 105 GLN A N 1
ATOM 882 C CA . GLN A 1 105 ? 5.474 10.998 10.676 1.00 68.88 105 GLN A CA 1
ATOM 883 C C . GLN A 1 105 ? 6.708 10.510 11.427 1.00 68.88 105 GLN A C 1
ATOM 885 O O . GLN A 1 105 ? 7.090 11.089 12.441 1.00 68.88 105 GLN A O 1
ATOM 890 N N . GLN A 1 106 ? 7.327 9.441 10.934 1.00 65.81 106 GLN A N 1
ATOM 891 C CA . GLN A 1 106 ? 8.586 8.927 11.455 1.00 65.81 106 GLN A CA 1
ATOM 892 C C . GLN A 1 106 ? 9.619 8.895 10.328 1.00 65.81 106 GLN A C 1
ATOM 894 O O . GLN A 1 106 ? 9.455 8.219 9.310 1.00 65.81 106 GLN A O 1
ATOM 899 N N . HIS A 1 107 ? 10.715 9.623 10.523 1.00 54.72 107 HIS A N 1
ATOM 900 C CA . HIS A 1 107 ? 11.911 9.500 9.698 1.00 54.72 107 HIS A CA 1
ATOM 901 C C . HIS A 1 107 ? 12.852 8.501 10.375 1.00 54.72 107 HIS A C 1
ATOM 903 O O . HIS A 1 107 ? 13.359 8.779 11.458 1.00 54.72 107 HIS A O 1
ATOM 909 N N . ILE A 1 108 ? 13.092 7.345 9.752 1.00 58.38 108 ILE A N 1
ATOM 910 C CA . ILE A 1 108 ? 14.118 6.401 10.213 1.00 58.38 108 ILE A CA 1
ATOM 911 C C . ILE A 1 108 ? 15.376 6.646 9.371 1.00 58.38 108 ILE A C 1
ATOM 913 O O . ILE A 1 108 ? 15.375 6.447 8.156 1.00 58.38 108 ILE A O 1
ATOM 917 N N . LEU A 1 109 ? 16.452 7.116 10.008 1.00 55.91 109 LEU A N 1
ATOM 918 C CA . LEU A 1 109 ? 17.750 7.352 9.370 1.00 55.91 109 LEU A CA 1
ATOM 919 C C . LEU A 1 109 ? 18.577 6.049 9.339 1.00 55.91 109 LEU A C 1
ATOM 921 O O . LEU A 1 109 ? 18.927 5.528 10.388 1.00 55.91 109 LEU A O 1
ATOM 925 N N . VAL A 1 110 ? 18.829 5.564 8.115 1.00 59.62 110 VAL A N 1
ATOM 926 C CA . VAL A 1 110 ? 19.844 4.610 7.593 1.00 59.62 110 VAL A CA 1
ATOM 927 C C . VAL A 1 110 ? 20.404 3.517 8.529 1.00 59.62 110 VAL A C 1
ATOM 929 O O . VAL A 1 110 ? 21.062 3.799 9.524 1.00 59.62 110 VAL A O 1
ATOM 932 N N . LEU A 1 111 ? 20.320 2.258 8.077 1.00 51.59 111 LEU A N 1
ATOM 933 C CA . LEU A 1 111 ? 21.256 1.190 8.457 1.00 51.59 111 LEU A CA 1
ATOM 934 C C . LEU A 1 111 ? 22.455 1.239 7.495 1.00 51.59 111 LEU A C 1
ATOM 936 O O . LEU A 1 111 ? 22.318 0.917 6.316 1.00 51.59 111 LEU A O 1
ATOM 940 N N . LEU A 1 112 ? 23.617 1.678 7.988 1.00 53.78 112 LEU A N 1
ATOM 941 C CA . LEU A 1 112 ? 24.899 1.413 7.334 1.00 53.78 112 LEU A CA 1
ATOM 942 C C . LEU A 1 112 ? 25.118 -0.102 7.415 1.00 53.78 112 LEU A C 1
ATOM 944 O O . LEU A 1 112 ? 25.157 -0.642 8.519 1.00 53.78 112 LEU A O 1
ATOM 948 N N . MET A 1 113 ? 25.242 -0.790 6.282 1.00 54.84 113 MET A N 1
ATOM 949 C CA . MET A 1 113 ? 25.827 -2.130 6.275 1.00 54.84 113 MET A CA 1
ATOM 950 C C . MET A 1 113 ? 27.274 -2.007 5.800 1.00 54.84 113 MET A C 1
ATOM 952 O O . MET A 1 113 ? 27.529 -1.630 4.657 1.00 54.84 113 MET A O 1
ATOM 956 N N . THR A 1 114 ? 28.174 -2.217 6.762 1.00 60.25 114 THR A N 1
ATOM 957 C CA . THR A 1 114 ? 29.608 -2.507 6.619 1.00 60.25 114 THR A CA 1
ATOM 958 C C . THR A 1 114 ? 29.846 -3.803 5.866 1.00 60.25 114 THR A C 1
ATOM 960 O O . THR A 1 114 ? 29.019 -4.723 6.063 1.00 60.25 114 THR A O 1
#

Sequence (114 aa):
MTDKLERPLSNGYHYDYDGFGRLIKRQRPAENITQWFSYNHEHQLIEARVESLQHRSITRYQYDALGRRINKTTEHYDKYSQRYSTTGTDFSWQGMRLSGEANAQQHILVLLMT

Radius of gyration: 17.46 Å; Cα contacts (8 Å, |Δi|>4): 222; chains: 1; bounding box: 51×36×42 Å

Solvent-accessible surface area (backbone atoms only — not comparable to full-atom values): 6618 Å² total; per-residue (Å²): 133,84,80,76,79,82,59,75,46,99,81,67,40,42,70,43,60,48,100,84,70,46,70,35,33,42,36,34,65,95,73,48,34,41,34,40,42,41,62,50,96,86,70,46,72,34,37,41,37,41,39,43,88,57,38,38,36,43,34,36,43,41,62,48,99,86,70,47,67,38,37,37,40,36,42,39,35,37,65,82,81,59,37,47,36,38,41,36,38,41,42,40,68,56,82,98,40,82,70,48,74,50,78,45,81,44,80,54,85,63,84,84,82,130

Mean predicted aligned error: 7.55 Å

Nearest PDB structures (foldseek):
  7p8y-assembly2_C  TM=3.489E-01  e=4.603E-01  Gammaproteobacteria bacterium
  8gm3-assembly2_B  TM=4.068E-01  e=1.244E+00  Vibrio harveyi
  7our-assembly1_F  TM=3.328E-01  e=1.063E+00  Gammaproteobacteria bacterium
  1ldq-assembly1_B-2  TM=3.871E-01  e=3.733E+00  Gallus gallus

Foldseek 3Di:
DPPQPQDCDPQNKTFGADPVRHTAWIDDVVQQKIWGWDADPVRHTAWIWIDHPFKTKIWGWDADPVRHTQKIKMWMAGPPVRWIWMKMKGWDDDVVD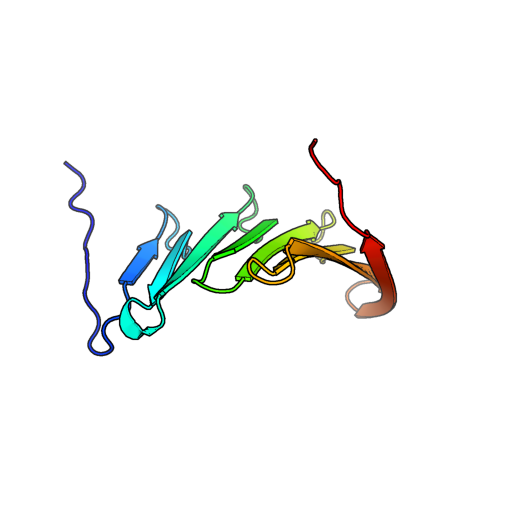TPDIDIDTDGDDDDDDD

pLDDT: mean 88.47, std 17.15, range [34.75, 98.81]

Secondary structure (DSSP, 8-state):
--------BTTTBEEEE-TTS-EEEEEEGGGTEEEEEEE-TTS-EEEEEEE-SSEEEEEEEEE-TTS-EEEEEEEEEETTTTEEEEEEEEEEEETTEEEEEEEEEEEE------

Organism: NCBI:txid1196095

InterPro domains:
  IPR006530 YD repeat [TIGR01643] (13-36)
  IPR006530 YD repeat [TIGR01643] (53-74)